Protein AF-A0A7W0Z9E4-F1 (afdb_monomer)

Solvent-accessible surface area (backbone atoms only — not comparable to full-atom values): 7246 Å² total; per-residue (Å²): 106,54,73,67,57,51,52,52,24,56,75,69,76,44,77,80,81,49,61,39,3,49,52,47,40,54,48,38,38,71,73,70,70,42,90,68,54,72,74,50,25,61,67,31,16,47,57,42,39,50,50,54,53,49,54,52,46,52,52,51,50,57,52,49,72,70,44,84,76,64,70,95,70,52,16,60,61,47,9,52,50,57,42,55,46,48,58,48,55,33,37,75,69,69,74,40,78,51,70,93,78,51,56,69,68,58,54,52,54,54,47,48,55,28,37,53,50,20,41,49,48,43,52,55,56,43,73,74,74,110

Nearest PDB structures (foldseek):
  2zlv-assembly1_B  TM=3.343E-01  e=2.378E+00  Equus caballus

Sequence (130 aa):
MTAYQLAAAKAMGSSSSNVPGEVGRRIIEGVFQREVSDDQVEKLTNPVHALYGISWGALYGIVQASLRPRARRHGAAFATLVWGASLVELPAMGLAPPVWQMPPQSVALDFSYHLVYGLAVAAAYSALGD

pLDDT: mean 92.19, std 8.05, range [54.0, 98.19]

Foldseek 3Di:
DDPLQVVVCVVVVHDRDLLLLLLVQLCCCVPVVDHADPVSSVVRSVVSVVVLLVVLLVVVLVVQVVDPPRDLPCLLVSLVVSLVVCLPSCVVSVNDDHPVVDDPVVSVSSSVVSSVSSVVSSVVSVVVPD

Structure (mmCIF, N/CA/C/O backbone):
data_AF-A0A7W0Z9E4-F1
#
_entry.id   AF-A0A7W0Z9E4-F1
#
loop_
_atom_site.group_PDB
_atom_site.id
_atom_site.type_symbol
_atom_site.label_atom_id
_atom_site.label_alt_id
_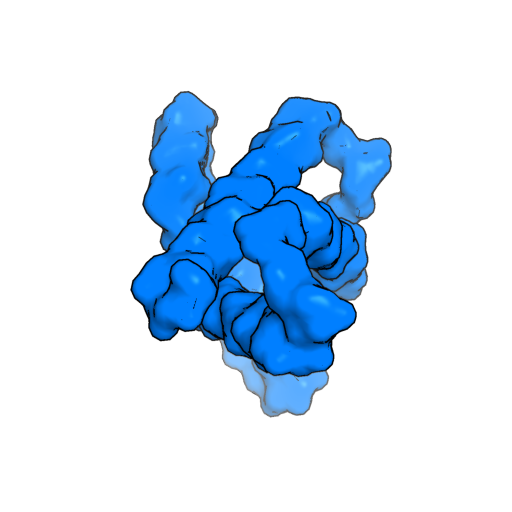atom_site.label_comp_id
_atom_site.label_asym_id
_atom_site.label_entity_id
_atom_site.label_seq_id
_atom_site.pdbx_PDB_ins_code
_atom_site.Cartn_x
_atom_site.Cartn_y
_atom_site.Cartn_z
_atom_site.occupancy
_atom_site.B_iso_or_equiv
_atom_site.auth_seq_id
_atom_site.auth_comp_id
_atom_site.auth_asym_id
_atom_site.auth_atom_id
_atom_site.pdbx_PDB_model_num
ATOM 1 N N . MET A 1 1 ? 3.452 -1.698 8.374 1.00 77.19 1 MET A N 1
ATOM 2 C CA . MET A 1 1 ? 3.809 -0.312 7.995 1.00 77.19 1 MET A CA 1
ATOM 3 C C . MET A 1 1 ? 5.248 -0.262 7.509 1.00 77.19 1 MET A C 1
ATOM 5 O O . MET A 1 1 ? 6.090 -0.946 8.083 1.00 77.19 1 MET A O 1
ATOM 9 N N . THR A 1 2 ? 5.543 0.533 6.478 1.00 86.62 2 THR A N 1
ATOM 10 C CA . THR A 1 2 ? 6.923 0.745 5.999 1.00 86.62 2 THR A CA 1
ATOM 11 C C . THR A 1 2 ? 7.686 1.753 6.867 1.00 86.62 2 THR A C 1
ATOM 13 O O . THR A 1 2 ? 7.085 2.561 7.577 1.00 86.62 2 THR A O 1
ATOM 16 N N . ALA A 1 3 ? 9.021 1.764 6.767 1.00 87.25 3 ALA A N 1
ATOM 17 C CA . ALA A 1 3 ? 9.858 2.772 7.425 1.00 87.25 3 ALA A CA 1
ATOM 18 C C . ALA A 1 3 ? 9.504 4.209 6.990 1.00 87.25 3 ALA A C 1
ATOM 20 O O . ALA A 1 3 ? 9.487 5.112 7.824 1.00 87.25 3 ALA A O 1
ATOM 21 N N . TYR A 1 4 ? 9.159 4.416 5.711 1.00 90.50 4 TYR A N 1
ATOM 22 C CA . TYR A 1 4 ? 8.748 5.728 5.205 1.00 90.50 4 TYR A CA 1
ATOM 23 C C . TYR A 1 4 ? 7.420 6.187 5.825 1.00 90.50 4 TYR A C 1
ATOM 25 O O . TYR A 1 4 ? 7.327 7.313 6.313 1.00 90.50 4 TYR A O 1
ATOM 33 N N . GLN A 1 5 ? 6.421 5.304 5.896 1.00 87.12 5 GLN A N 1
ATOM 34 C CA . GLN A 1 5 ? 5.146 5.613 6.552 1.00 87.12 5 GLN A CA 1
ATOM 35 C C . GLN A 1 5 ? 5.326 5.920 8.045 1.00 87.12 5 GLN A C 1
ATOM 37 O O . GLN A 1 5 ? 4.729 6.868 8.545 1.00 87.12 5 GLN A O 1
ATOM 42 N N . LEU A 1 6 ? 6.182 5.170 8.749 1.00 87.56 6 LEU A N 1
ATOM 43 C CA . LEU A 1 6 ? 6.496 5.429 10.159 1.00 87.56 6 LEU A CA 1
ATOM 44 C C . LEU A 1 6 ? 7.184 6.787 10.358 1.00 87.56 6 LEU A C 1
ATOM 46 O O . LEU A 1 6 ? 6.814 7.540 11.258 1.00 87.56 6 LEU A O 1
ATOM 50 N N . ALA A 1 7 ? 8.159 7.120 9.509 1.00 88.75 7 ALA A N 1
ATOM 51 C CA . ALA A 1 7 ? 8.858 8.400 9.569 1.00 88.75 7 ALA A CA 1
ATOM 52 C C . ALA A 1 7 ? 7.909 9.578 9.305 1.00 88.75 7 ALA A C 1
ATOM 54 O O . ALA A 1 7 ? 7.936 10.564 10.041 1.00 88.75 7 ALA A O 1
ATOM 55 N N . ALA A 1 8 ? 7.037 9.456 8.302 1.00 88.31 8 ALA A N 1
ATOM 56 C CA . ALA A 1 8 ? 6.033 10.465 7.995 1.00 88.31 8 ALA A CA 1
ATOM 57 C C . ALA A 1 8 ? 5.019 10.627 9.138 1.00 88.31 8 ALA A C 1
ATOM 59 O O . ALA A 1 8 ? 4.766 11.751 9.564 1.00 88.31 8 ALA A O 1
ATOM 60 N N . ALA A 1 9 ? 4.501 9.524 9.694 1.00 87.31 9 ALA A N 1
ATOM 61 C CA . ALA A 1 9 ? 3.573 9.562 10.825 1.00 87.31 9 ALA A CA 1
ATOM 62 C C . ALA A 1 9 ? 4.182 10.292 12.031 1.00 87.31 9 ALA A C 1
ATOM 64 O O . ALA A 1 9 ? 3.554 11.195 12.588 1.00 87.31 9 ALA A O 1
ATOM 65 N N . LYS A 1 10 ? 5.442 9.970 12.360 1.00 88.00 10 LYS A N 1
ATOM 66 C CA . LYS A 1 10 ? 6.210 10.634 13.420 1.00 88.00 10 LYS A CA 1
ATOM 67 C C . LYS A 1 10 ? 6.409 12.126 13.144 1.00 88.00 10 LYS A C 1
ATOM 69 O O . LYS A 1 10 ? 6.238 12.929 14.054 1.00 88.00 10 LYS A O 1
ATOM 74 N N . ALA A 1 11 ? 6.751 12.502 11.910 1.00 88.69 11 ALA A N 1
ATOM 75 C CA . ALA A 1 11 ? 6.937 13.901 11.523 1.00 88.69 11 ALA A CA 1
ATOM 76 C C . ALA A 1 11 ? 5.638 14.722 11.618 1.00 88.69 11 ALA A C 1
ATOM 78 O O . ALA A 1 11 ? 5.688 15.906 11.934 1.00 88.69 11 ALA A O 1
ATOM 79 N N . MET A 1 12 ? 4.483 14.092 11.388 1.00 86.88 12 MET A N 1
ATOM 80 C CA . MET A 1 12 ? 3.162 14.724 11.493 1.00 86.88 12 MET A CA 1
ATOM 81 C C . MET A 1 12 ? 2.562 14.670 12.908 1.00 86.88 12 MET A C 1
ATOM 83 O O . MET A 1 12 ? 1.446 15.140 13.105 1.00 86.88 12 MET A O 1
ATOM 87 N N . GLY A 1 13 ? 3.257 14.083 13.892 1.00 84.19 13 GLY A N 1
ATOM 88 C CA . GLY A 1 13 ? 2.723 13.913 15.249 1.00 84.19 13 GLY A CA 1
ATOM 89 C C . GLY A 1 13 ? 1.506 12.978 15.327 1.00 84.19 13 GLY A C 1
ATOM 90 O O . GLY A 1 13 ? 0.705 13.089 16.249 1.00 84.19 13 GLY A O 1
ATOM 91 N N . SER A 1 14 ? 1.357 12.074 14.355 1.00 81.44 14 SER A N 1
ATOM 92 C CA . SER A 1 14 ? 0.236 11.129 14.237 1.00 81.44 14 SER A CA 1
ATOM 93 C C . SER A 1 14 ? 0.655 9.700 14.600 1.00 81.44 14 SER A C 1
ATOM 95 O O . SER A 1 14 ? 1.833 9.345 14.501 1.00 81.44 14 SER A O 1
ATOM 97 N N . SER A 1 15 ? -0.300 8.860 15.008 1.00 76.06 15 SER A N 1
ATOM 98 C CA . SER A 1 15 ? -0.067 7.426 15.211 1.00 76.06 15 SER A CA 1
ATOM 99 C C . SER A 1 15 ? 0.023 6.679 13.875 1.00 76.06 15 SER A C 1
ATOM 101 O O . SER A 1 15 ? -0.494 7.114 12.846 1.00 76.06 15 SER A O 1
ATOM 103 N N . SER A 1 16 ? 0.702 5.530 13.875 1.00 77.62 16 SER A N 1
ATOM 104 C CA . SER A 1 16 ? 0.713 4.636 12.716 1.00 77.62 16 SER A CA 1
ATOM 105 C C . SER A 1 16 ? -0.683 4.072 12.447 1.00 77.62 16 SER A C 1
ATOM 107 O O . SER A 1 16 ? -1.366 3.648 13.375 1.00 77.62 16 SER A O 1
ATOM 109 N N . SER A 1 17 ? -1.072 4.007 11.177 1.00 84.88 17 SER A N 1
ATOM 110 C CA . SER A 1 17 ? -2.362 3.457 10.756 1.00 84.88 17 SER A CA 1
ATOM 111 C C . SER A 1 17 ? -2.481 1.948 11.019 1.00 84.88 17 SER A C 1
ATOM 113 O O . SER A 1 17 ? -1.561 1.186 10.713 1.00 84.88 17 SER A O 1
ATOM 115 N N . ASN A 1 18 ? -3.646 1.523 11.516 1.00 91.88 18 ASN A N 1
ATOM 116 C CA . ASN A 1 18 ? -4.065 0.124 11.649 1.00 91.88 18 ASN A CA 1
ATOM 117 C C . ASN A 1 18 ? -4.920 -0.361 10.458 1.00 91.88 18 ASN A C 1
ATOM 119 O O . ASN A 1 18 ? -5.411 -1.487 10.480 1.00 91.88 18 ASN A O 1
ATOM 123 N N . VAL A 1 19 ? -5.076 0.452 9.401 1.00 94.94 19 VAL A N 1
ATOM 124 C CA . VAL A 1 19 ? -5.898 0.125 8.219 1.00 94.94 19 VAL A CA 1
ATOM 125 C C . VAL A 1 19 ? -5.563 -1.249 7.617 1.00 94.94 19 VAL A C 1
ATOM 127 O O . VAL A 1 19 ? -6.489 -1.979 7.282 1.00 94.94 19 VAL A O 1
ATOM 130 N N . PRO A 1 20 ? -4.294 -1.693 7.515 1.00 95.56 20 PRO A N 1
ATOM 131 C CA . PRO A 1 20 ? -4.020 -3.056 7.061 1.00 95.56 20 PRO A CA 1
ATOM 132 C C . PRO A 1 20 ? -4.614 -4.143 7.974 1.00 95.56 20 PRO A C 1
ATOM 134 O O . PRO A 1 20 ? -5.092 -5.163 7.488 1.00 95.56 20 PRO A O 1
ATOM 137 N N . GLY A 1 21 ? -4.615 -3.936 9.293 1.00 97.06 21 GLY A N 1
ATOM 138 C CA . GLY A 1 21 ? -5.242 -4.861 10.237 1.00 97.06 21 GLY A CA 1
ATOM 139 C C . GLY A 1 21 ? -6.759 -4.888 10.071 1.00 97.06 21 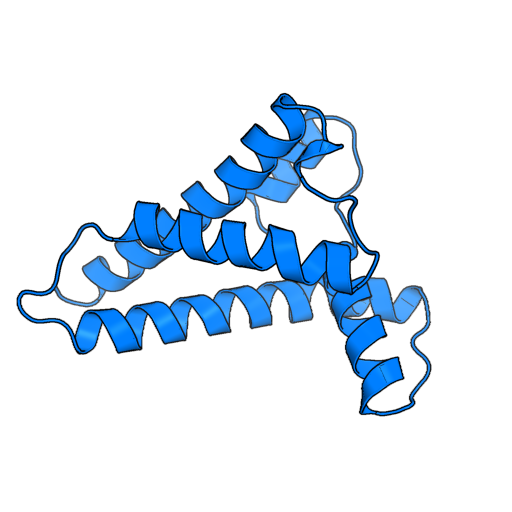GLY A C 1
ATOM 140 O O . GLY A 1 21 ? -7.362 -5.957 10.090 1.00 97.06 21 GLY A O 1
ATOM 141 N N . GLU A 1 22 ? -7.351 -3.723 9.814 1.00 97.94 22 GLU A N 1
ATOM 142 C CA . GLU A 1 22 ? -8.771 -3.558 9.498 1.00 97.94 22 GLU A CA 1
ATOM 143 C C . GLU A 1 22 ? -9.186 -4.276 8.212 1.00 97.94 22 GLU A C 1
ATOM 145 O O . GLU A 1 22 ? -10.216 -4.947 8.182 1.00 97.94 22 GLU A O 1
ATOM 150 N N . VAL A 1 23 ? -8.361 -4.213 7.162 1.00 97.62 23 VAL A N 1
ATOM 151 C CA . VAL A 1 23 ? -8.551 -5.030 5.951 1.00 97.62 23 VAL A CA 1
ATOM 152 C C . VAL A 1 23 ? -8.561 -6.516 6.317 1.00 97.62 23 VAL A C 1
ATOM 154 O O . VAL A 1 23 ? -9.455 -7.252 5.900 1.00 97.62 23 VAL A O 1
ATOM 157 N N . GLY A 1 24 ? -7.607 -6.949 7.148 1.00 97.50 24 GLY A N 1
ATOM 158 C CA . GLY A 1 24 ? -7.563 -8.312 7.679 1.00 97.50 24 GLY A CA 1
ATOM 159 C C . GLY A 1 24 ? -8.855 -8.702 8.399 1.00 97.50 24 GLY A C 1
ATOM 160 O O . GLY A 1 24 ? -9.421 -9.752 8.099 1.00 97.50 24 GLY A O 1
ATOM 161 N N . ARG A 1 25 ? -9.361 -7.837 9.284 1.00 98.19 25 ARG A N 1
ATOM 162 C CA . ARG A 1 25 ? -10.639 -8.034 9.979 1.00 98.19 25 ARG A CA 1
ATOM 163 C C . ARG A 1 25 ? -11.802 -8.195 9.005 1.00 98.19 25 ARG A C 1
ATOM 165 O O . ARG A 1 25 ? -12.503 -9.199 9.080 1.00 98.19 25 ARG A O 1
ATOM 172 N N . ARG A 1 26 ? -11.966 -7.275 8.047 1.00 97.69 26 ARG A N 1
ATOM 173 C CA . ARG A 1 26 ? -13.058 -7.318 7.054 1.00 97.69 26 ARG A CA 1
ATOM 174 C C . ARG A 1 26 ? -13.067 -8.621 6.259 1.00 97.69 26 ARG A C 1
ATOM 176 O O . ARG A 1 26 ? -14.132 -9.189 6.028 1.00 97.69 26 ARG A O 1
ATOM 183 N N . ILE A 1 27 ? -11.893 -9.110 5.864 1.00 97.06 27 ILE A N 1
ATOM 184 C CA . ILE A 1 27 ? -11.762 -10.386 5.154 1.00 97.06 27 ILE A CA 1
ATOM 185 C C . ILE A 1 27 ? -12.102 -11.556 6.081 1.00 97.06 27 ILE A C 1
ATOM 187 O O . ILE A 1 27 ? -12.842 -12.451 5.681 1.00 97.06 27 ILE A O 1
ATOM 191 N N . ILE A 1 28 ? -11.583 -11.567 7.312 1.00 98.00 28 ILE A N 1
ATOM 192 C CA . ILE A 1 28 ? -11.794 -12.681 8.243 1.00 98.00 28 ILE A CA 1
ATOM 193 C C . ILE A 1 28 ? -13.260 -12.810 8.653 1.00 98.00 28 ILE A C 1
ATOM 195 O O . ILE A 1 28 ? -13.819 -13.907 8.602 1.00 98.00 28 ILE A O 1
ATOM 199 N N . GLU A 1 29 ? -13.899 -11.695 8.973 1.00 97.75 29 GLU A N 1
ATOM 200 C CA . GLU A 1 29 ? -15.314 -11.658 9.327 1.00 97.75 29 GLU A CA 1
ATOM 201 C C . GLU A 1 29 ? -16.196 -11.946 8.109 1.00 97.75 29 GLU A C 1
ATOM 203 O O . GLU A 1 29 ? -17.110 -12.761 8.194 1.00 97.75 29 GLU A O 1
ATOM 208 N N . GLY A 1 30 ? -15.895 -11.354 6.949 1.00 96.38 30 GLY A N 1
ATOM 209 C CA . GLY A 1 30 ? -16.709 -11.511 5.742 1.00 96.38 30 GLY A CA 1
ATOM 210 C C . GLY A 1 30 ? -16.609 -12.892 5.086 1.00 96.38 30 GLY A C 1
ATOM 211 O O . GLY A 1 30 ? -17.612 -13.421 4.612 1.00 96.38 30 GLY A O 1
ATOM 212 N N . VAL A 1 31 ? -15.419 -13.498 5.064 1.00 97.12 31 VAL A N 1
ATOM 213 C CA . VAL A 1 31 ? -15.165 -14.764 4.352 1.00 97.12 31 VAL A CA 1
ATOM 214 C C . VAL A 1 31 ? -15.189 -15.958 5.296 1.00 97.12 31 VAL A C 1
ATOM 216 O O . VAL A 1 31 ? -15.819 -16.970 4.996 1.00 97.12 31 VAL A O 1
ATOM 219 N N . PHE A 1 32 ? -14.503 -15.856 6.435 1.00 97.06 32 PHE A N 1
ATOM 220 C CA . PHE A 1 32 ? -14.344 -16.973 7.369 1.00 97.06 32 PHE A CA 1
ATOM 221 C C . PHE A 1 32 ? -15.354 -16.947 8.518 1.00 97.06 32 PHE A C 1
ATOM 223 O O . PHE A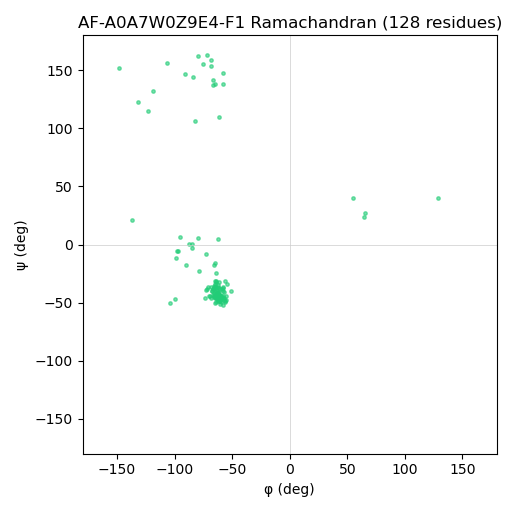 1 32 ? -15.390 -17.908 9.286 1.00 97.06 32 PHE A O 1
ATOM 230 N N . GLN A 1 33 ? -16.173 -15.890 8.620 1.00 96.94 33 GLN A N 1
ATOM 231 C CA . GLN A 1 33 ? -17.227 -15.745 9.630 1.00 96.94 33 GLN A CA 1
ATOM 232 C C . GLN A 1 33 ? -16.678 -15.900 11.059 1.00 96.94 33 GLN A C 1
ATOM 234 O O . GLN A 1 33 ? -17.275 -16.559 11.910 1.00 96.94 33 GLN A O 1
ATOM 239 N N . ARG A 1 34 ? -15.491 -15.330 11.310 1.00 97.50 34 ARG A N 1
ATOM 240 C CA . ARG A 1 34 ? -14.845 -15.296 12.629 1.00 97.50 34 ARG A CA 1
ATOM 241 C C . ARG A 1 34 ? -14.665 -13.860 13.080 1.00 97.50 34 ARG A C 1
ATOM 243 O O . ARG A 1 34 ? -14.138 -13.057 12.321 1.00 97.50 34 ARG A O 1
ATOM 250 N N . GLU A 1 35 ? -15.052 -13.579 14.315 1.00 96.88 35 GLU A N 1
ATOM 251 C CA . GLU A 1 35 ? -14.858 -12.265 14.927 1.00 96.88 35 GLU A CA 1
ATOM 252 C C . GLU A 1 35 ? -13.369 -11.969 15.134 1.00 96.88 35 GLU A C 1
ATOM 254 O O . GLU A 1 35 ? -12.587 -12.862 15.489 1.00 96.88 35 GLU A O 1
ATOM 259 N N . VAL A 1 36 ? -12.985 -10.710 14.915 1.00 97.12 36 VAL A N 1
ATOM 260 C CA . VAL A 1 36 ? -11.618 -10.229 15.128 1.00 97.12 36 VAL A CA 1
ATOM 261 C C . VAL A 1 36 ? -11.638 -9.064 16.113 1.00 97.12 36 VAL A C 1
ATOM 263 O O . VAL A 1 36 ? -12.169 -7.994 15.823 1.00 97.12 36 VAL A O 1
ATOM 266 N N . SER A 1 37 ? -11.025 -9.260 17.278 1.00 97.19 37 SER A N 1
ATOM 267 C CA . SER A 1 37 ? -10.908 -8.226 18.308 1.00 97.19 37 SER A CA 1
ATOM 268 C C . SER A 1 37 ? -9.922 -7.119 17.915 1.00 97.19 37 SER A C 1
ATOM 270 O O . SER A 1 37 ? -9.065 -7.296 17.047 1.00 97.19 37 SER A O 1
ATOM 272 N N . ASP A 1 38 ? -9.985 -5.976 18.599 1.00 95.44 38 ASP A N 1
ATOM 273 C CA . ASP A 1 38 ? -9.086 -4.845 18.329 1.00 95.44 38 ASP A CA 1
ATOM 274 C C . ASP A 1 38 ? -7.602 -5.186 18.583 1.00 95.44 38 ASP A C 1
ATOM 276 O O . ASP A 1 38 ? -6.731 -4.813 17.799 1.00 95.44 38 ASP A O 1
ATOM 280 N N . ASP A 1 39 ? -7.302 -5.993 19.607 1.00 95.81 39 ASP A N 1
ATOM 281 C CA . ASP A 1 39 ? -5.946 -6.519 19.850 1.00 95.81 39 ASP A CA 1
ATOM 282 C C . ASP A 1 39 ? -5.456 -7.404 18.686 1.00 95.81 39 ASP A C 1
ATOM 284 O O . ASP A 1 39 ? -4.277 -7.389 18.316 1.00 95.81 39 ASP A O 1
ATOM 288 N N . GLN A 1 40 ? -6.362 -8.151 18.046 1.00 97.00 40 GLN A N 1
ATOM 289 C CA . GLN A 1 40 ? -6.022 -8.915 16.849 1.00 97.00 40 GLN A CA 1
ATOM 290 C C . GLN A 1 40 ? -5.789 -8.002 15.639 1.00 97.00 40 GLN A C 1
ATOM 292 O O . GLN A 1 40 ? -4.877 -8.279 14.863 1.00 97.00 40 GLN A O 1
ATOM 297 N N . VAL A 1 41 ? -6.531 -6.900 15.485 1.00 96.88 41 VAL A N 1
ATOM 298 C CA . VAL A 1 41 ? -6.301 -5.906 14.417 1.00 96.88 41 VAL A CA 1
ATOM 299 C C . VAL A 1 41 ? -4.884 -5.331 14.487 1.00 96.88 41 VAL A C 1
ATOM 301 O O . VAL A 1 41 ? -4.186 -5.257 13.467 1.00 96.88 41 VAL A O 1
ATOM 304 N N . GLU A 1 42 ? -4.404 -4.984 15.681 1.00 94.00 42 GLU A N 1
ATOM 305 C CA . GLU A 1 42 ? -3.026 -4.510 15.861 1.00 94.00 42 GLU A CA 1
ATOM 306 C C . GLU A 1 42 ? -2.006 -5.574 15.431 1.00 94.00 42 GLU A C 1
ATOM 308 O O . GLU A 1 42 ? -1.087 -5.292 14.652 1.00 94.00 42 GLU A O 1
ATOM 313 N N . LYS A 1 43 ? -2.218 -6.829 15.846 1.00 95.81 43 LYS A N 1
ATOM 314 C CA . LYS A 1 43 ? -1.360 -7.969 15.478 1.00 95.81 43 LYS A CA 1
ATOM 315 C C . LYS A 1 43 ? -1.397 -8.284 13.983 1.00 95.81 43 LYS A C 1
ATOM 317 O O . LYS A 1 43 ? -0.386 -8.718 13.432 1.00 95.81 43 LYS A O 1
ATOM 322 N N . LEU A 1 44 ? -2.525 -8.044 13.315 1.00 96.38 44 LEU A N 1
ATOM 323 C CA . LEU A 1 44 ? -2.710 -8.257 11.877 1.00 96.38 44 LEU A CA 1
ATOM 324 C C . LEU A 1 44 ? -2.108 -7.139 11.021 1.00 96.38 44 LEU A C 1
ATOM 326 O O . LEU A 1 44 ? -1.767 -7.381 9.863 1.00 96.38 44 LEU A O 1
ATOM 330 N N . THR A 1 45 ? -1.921 -5.939 11.574 1.00 94.56 45 THR A N 1
ATOM 331 C CA . THR A 1 45 ? -1.516 -4.754 10.803 1.00 94.56 45 THR A CA 1
ATOM 332 C C . THR A 1 45 ? -0.218 -4.963 10.020 1.00 94.56 45 THR A C 1
ATOM 334 O O . THR A 1 45 ? -0.156 -4.691 8.820 1.00 94.56 45 THR A O 1
ATOM 337 N N . ASN A 1 46 ? 0.839 -5.469 10.656 1.00 94.88 46 ASN A N 1
ATOM 338 C CA . ASN A 1 46 ? 2.106 -5.700 9.957 1.00 94.88 46 ASN A CA 1
ATOM 339 C C . ASN A 1 46 ? 2.069 -6.915 9.013 1.00 94.88 46 ASN A C 1
ATOM 341 O O . ASN A 1 46 ? 2.501 -6.751 7.869 1.00 94.88 46 ASN A O 1
ATOM 345 N N . PRO A 1 47 ? 1.541 -8.089 9.417 1.00 96.94 47 PRO A N 1
ATOM 346 C CA . PRO A 1 47 ? 1.391 -9.236 8.524 1.00 96.94 47 PRO A CA 1
ATOM 347 C C . PRO A 1 47 ? 0.585 -8.937 7.259 1.00 96.94 47 PRO A C 1
ATOM 349 O O . PRO A 1 47 ? 1.062 -9.230 6.166 1.00 96.94 47 PRO A O 1
ATOM 352 N N . VAL A 1 48 ? -0.592 -8.311 7.377 1.00 97.50 48 VAL A N 1
ATOM 353 C CA . VAL A 1 48 ? -1.438 -7.994 6.213 1.00 97.50 48 VAL A CA 1
ATOM 354 C C . VAL A 1 48 ? -0.736 -6.998 5.297 1.00 97.50 48 VAL A C 1
ATOM 356 O O . VAL A 1 48 ? -0.688 -7.200 4.087 1.00 97.50 48 VAL A O 1
ATOM 359 N N . HIS A 1 49 ? -0.116 -5.962 5.867 1.00 95.75 49 HIS A N 1
ATOM 360 C CA . HIS A 1 49 ? 0.647 -4.990 5.089 1.00 95.75 49 HIS A CA 1
ATOM 361 C C . HIS A 1 49 ? 1.805 -5.641 4.315 1.00 95.75 49 HIS A C 1
ATOM 363 O O . HIS A 1 49 ? 2.000 -5.357 3.134 1.00 95.75 49 HIS A O 1
ATOM 369 N N . ALA A 1 50 ? 2.566 -6.523 4.970 1.00 96.19 50 ALA A N 1
ATOM 370 C CA . ALA A 1 50 ? 3.670 -7.236 4.339 1.00 96.19 50 ALA A CA 1
ATOM 371 C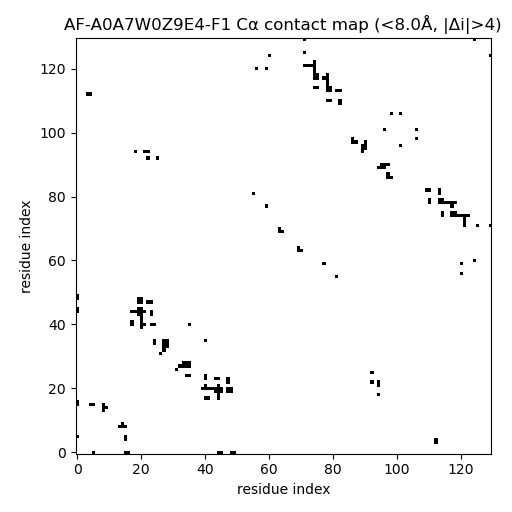 C . ALA A 1 50 ? 3.171 -8.180 3.239 1.00 96.19 50 ALA A C 1
ATOM 373 O O . ALA A 1 50 ? 3.708 -8.162 2.134 1.00 96.19 50 ALA A O 1
ATOM 374 N N . LEU A 1 51 ? 2.122 -8.959 3.513 1.00 97.50 51 LEU A N 1
ATOM 375 C CA . LEU A 1 51 ? 1.542 -9.893 2.552 1.00 97.50 51 LEU A CA 1
ATOM 376 C C . LEU A 1 51 ? 1.023 -9.173 1.303 1.00 97.50 51 LEU A C 1
ATOM 378 O O . LEU A 1 51 ? 1.286 -9.617 0.184 1.00 97.50 51 LEU A O 1
ATOM 382 N N . TYR A 1 52 ? 0.344 -8.040 1.485 1.00 96.56 52 TYR A N 1
ATOM 383 C CA . TYR A 1 52 ? -0.131 -7.204 0.386 1.00 96.56 52 TYR A CA 1
ATOM 384 C C . TYR A 1 52 ? 1.038 -6.715 -0.484 1.00 96.56 52 TYR A C 1
ATOM 386 O O . TYR A 1 52 ? 1.041 -6.913 -1.699 1.00 96.56 52 TYR A O 1
ATOM 394 N N . GLY A 1 53 ? 2.089 -6.171 0.141 1.00 96.50 53 GLY A N 1
ATOM 395 C CA . GLY A 1 53 ? 3.291 -5.722 -0.567 1.00 96.50 53 GLY A CA 1
ATOM 396 C C . GLY A 1 53 ? 4.065 -6.850 -1.265 1.00 96.50 53 GLY A C 1
ATOM 397 O O . GLY A 1 53 ? 4.575 -6.655 -2.366 1.00 96.50 53 GLY A O 1
ATOM 398 N N . ILE A 1 54 ? 4.148 -8.044 -0.675 1.00 97.44 54 ILE A N 1
ATOM 399 C CA . ILE A 1 54 ? 4.799 -9.205 -1.305 1.00 97.44 54 ILE A CA 1
ATOM 400 C C . ILE A 1 54 ? 4.008 -9.661 -2.534 1.00 97.44 54 ILE A C 1
ATOM 402 O O . ILE A 1 54 ? 4.600 -9.917 -3.582 1.00 97.44 54 ILE A O 1
ATOM 406 N N . SER A 1 55 ? 2.678 -9.715 -2.426 1.00 97.75 55 SER A N 1
ATOM 407 C CA . SER A 1 55 ? 1.792 -10.153 -3.511 1.00 97.75 55 SER A CA 1
ATOM 408 C C . SER A 1 55 ? 1.944 -9.266 -4.748 1.00 97.75 55 SER A C 1
ATOM 410 O O . SER A 1 55 ? 2.155 -9.762 -5.854 1.00 97.75 55 SER A O 1
ATOM 412 N N . TRP A 1 56 ? 1.946 -7.947 -4.555 1.00 97.94 56 TRP A N 1
ATOM 413 C CA . TRP A 1 56 ? 2.194 -6.981 -5.625 1.00 97.94 56 TRP A CA 1
ATOM 414 C C . TRP A 1 56 ? 3.597 -7.107 -6.236 1.00 97.94 56 TRP A C 1
ATOM 416 O O . TRP A 1 56 ? 3.738 -7.076 -7.460 1.00 97.94 56 TRP A O 1
ATOM 426 N N . GLY A 1 57 ? 4.634 -7.311 -5.417 1.00 96.00 57 GLY A N 1
ATOM 427 C CA . GLY A 1 57 ? 6.003 -7.516 -5.901 1.00 96.00 57 GLY A CA 1
ATOM 428 C C . GLY A 1 57 ? 6.153 -8.783 -6.751 1.00 96.00 57 GLY A C 1
ATOM 429 O O . GLY A 1 57 ? 6.808 -8.757 -7.794 1.00 96.00 57 GLY A O 1
ATOM 430 N N . ALA A 1 58 ? 5.492 -9.874 -6.354 1.00 96.31 58 ALA A N 1
ATOM 431 C CA . ALA A 1 58 ? 5.453 -11.112 -7.129 1.00 96.31 58 ALA A CA 1
ATOM 432 C C . ALA A 1 58 ? 4.753 -10.913 -8.484 1.00 96.31 58 ALA A C 1
ATOM 434 O O . ALA A 1 58 ? 5.288 -11.324 -9.516 1.00 96.31 58 ALA A O 1
ATOM 435 N N . LEU A 1 59 ? 3.603 -10.226 -8.500 1.00 95.50 59 LEU A N 1
ATOM 436 C CA . LEU A 1 59 ? 2.891 -9.883 -9.737 1.00 95.50 59 LEU A CA 1
ATOM 437 C C . LEU A 1 59 ? 3.757 -9.032 -10.672 1.00 95.50 59 LEU A C 1
ATOM 439 O O . LEU A 1 59 ? 3.841 -9.328 -11.864 1.00 95.50 59 LEU A O 1
ATOM 443 N N . TYR A 1 60 ? 4.449 -8.021 -10.138 1.00 94.00 60 TYR A N 1
ATOM 444 C CA . TYR A 1 60 ? 5.386 -7.210 -10.916 1.00 94.00 60 TYR A CA 1
ATOM 445 C C . TYR A 1 60 ? 6.476 -8.070 -11.566 1.00 94.00 60 TYR A C 1
ATOM 447 O O . TYR A 1 60 ? 6.719 -7.943 -12.767 1.00 94.00 60 TYR A O 1
ATOM 455 N N . GLY A 1 61 ? 7.098 -8.974 -10.800 1.00 92.12 61 GLY A N 1
ATOM 456 C CA . GLY A 1 61 ? 8.137 -9.872 -11.307 1.00 92.12 61 GLY A CA 1
ATOM 457 C C . GLY A 1 61 ? 7.642 -10.790 -12.428 1.00 92.12 61 GLY A C 1
ATOM 458 O O . GLY A 1 61 ? 8.302 -10.900 -13.460 1.00 92.12 61 GLY A O 1
ATOM 459 N N . ILE A 1 62 ? 6.456 -11.391 -12.270 1.00 92.75 62 ILE A N 1
ATOM 460 C CA . ILE A 1 62 ? 5.828 -12.253 -13.289 1.00 92.75 62 ILE A CA 1
ATOM 461 C C . ILE A 1 62 ? 5.575 -11.475 -14.587 1.00 92.75 62 ILE A C 1
ATOM 463 O O . ILE A 1 62 ? 5.928 -11.942 -15.674 1.00 92.75 62 ILE A O 1
ATOM 467 N N . VAL A 1 63 ? 4.986 -10.279 -14.487 1.00 91.44 63 VAL A N 1
ATOM 468 C CA . VAL A 1 63 ? 4.683 -9.442 -15.656 1.00 91.44 63 VAL A CA 1
ATOM 469 C C . VAL A 1 63 ? 5.970 -9.015 -16.355 1.00 91.44 63 VAL A C 1
ATOM 471 O O . VAL A 1 63 ? 6.101 -9.206 -17.562 1.00 91.44 63 VAL A O 1
ATOM 474 N N . GLN A 1 64 ? 6.952 -8.500 -15.615 1.00 89.44 64 GLN A N 1
ATOM 475 C CA . GLN A 1 64 ? 8.206 -8.021 -16.199 1.00 89.44 64 GLN A CA 1
ATOM 476 C C . GLN A 1 64 ? 9.030 -9.137 -16.841 1.00 89.44 64 GLN A C 1
ATOM 478 O O . GLN A 1 64 ? 9.609 -8.928 -17.909 1.00 89.44 64 GLN A O 1
ATOM 483 N N . ALA A 1 65 ? 9.029 -10.338 -16.260 1.00 88.31 65 ALA A N 1
ATOM 484 C CA . ALA A 1 65 ? 9.668 -11.507 -16.859 1.00 88.31 65 ALA A CA 1
ATOM 485 C C . ALA A 1 65 ? 9.008 -11.933 -18.186 1.00 88.31 65 ALA A C 1
ATOM 487 O O . ALA A 1 65 ? 9.673 -12.542 -19.029 1.00 88.31 65 ALA A O 1
ATOM 488 N N . SER A 1 66 ? 7.731 -11.587 -18.382 1.00 88.06 66 SER A N 1
ATOM 489 C CA . SER A 1 66 ? 6.926 -11.958 -19.552 1.00 88.06 66 SER A CA 1
ATOM 490 C C . SER A 1 66 ? 6.991 -10.947 -20.708 1.00 88.06 66 SER A C 1
ATOM 492 O O . SER A 1 66 ? 6.659 -11.296 -21.841 1.00 88.06 66 SER A O 1
ATOM 494 N N . LEU A 1 67 ? 7.426 -9.703 -20.469 1.00 84.06 67 LEU A N 1
ATOM 495 C CA . LEU A 1 67 ? 7.498 -8.653 -21.495 1.00 84.06 67 LEU A CA 1
ATOM 496 C C . LEU A 1 67 ? 8.789 -8.727 -22.331 1.00 84.06 67 LEU A C 1
ATOM 498 O O . LEU A 1 67 ? 9.875 -9.020 -21.826 1.00 84.06 67 LEU A O 1
ATOM 502 N N . ARG A 1 68 ? 8.687 -8.410 -23.632 1.00 80.00 68 ARG A N 1
ATOM 503 C CA . ARG A 1 68 ? 9.828 -8.296 -24.560 1.00 80.00 68 ARG A CA 1
ATOM 504 C C . ARG A 1 68 ? 9.754 -6.987 -25.369 1.00 80.00 68 ARG A C 1
ATOM 506 O O . ARG A 1 68 ? 8.776 -6.816 -26.092 1.00 80.00 68 ARG A O 1
ATOM 513 N N . PRO A 1 69 ? 10.776 -6.104 -25.317 1.00 70.25 69 PRO A N 1
ATOM 514 C CA . PRO A 1 69 ? 11.936 -6.146 -24.420 1.00 70.25 69 PRO A CA 1
ATOM 515 C C . PRO A 1 69 ? 11.531 -5.880 -22.962 1.00 70.25 69 PRO A C 1
ATOM 517 O O . PRO A 1 69 ? 10.545 -5.191 -22.703 1.00 70.25 69 PRO A O 1
ATOM 520 N N . ARG A 1 70 ? 12.310 -6.401 -22.005 1.00 68.44 70 ARG A N 1
ATOM 521 C CA . ARG A 1 70 ? 12.108 -6.122 -20.576 1.00 68.44 70 ARG A CA 1
ATOM 522 C C . ARG A 1 70 ? 12.276 -4.628 -20.345 1.00 68.44 70 ARG A C 1
ATOM 524 O O . ARG A 1 70 ? 13.372 -4.083 -20.498 1.00 68.44 70 ARG A O 1
ATOM 531 N N . ALA A 1 71 ? 11.187 -3.931 -20.043 1.00 64.94 71 ALA A N 1
ATOM 532 C CA . ALA A 1 71 ? 11.278 -2.500 -19.828 1.00 64.94 71 ALA A CA 1
ATOM 533 C C . ALA A 1 71 ? 11.732 -2.230 -18.391 1.00 64.94 71 ALA A C 1
ATOM 535 O O . ALA A 1 71 ? 10.981 -2.349 -17.423 1.00 64.94 71 ALA A O 1
ATOM 536 N N . ARG A 1 72 ? 12.992 -1.808 -18.286 1.00 63.03 72 ARG A N 1
ATOM 537 C CA . ARG A 1 72 ? 13.734 -1.524 -17.046 1.00 63.03 72 ARG A CA 1
ATOM 538 C C . ARG A 1 72 ? 13.157 -0.384 -16.182 1.00 63.03 72 ARG A C 1
ATOM 540 O O . ARG A 1 72 ? 13.801 0.044 -15.233 1.00 63.03 72 ARG A O 1
ATOM 547 N N . ARG A 1 73 ? 12.000 0.200 -16.536 1.00 67.56 73 ARG A N 1
ATOM 548 C CA . ARG A 1 73 ? 11.523 1.490 -15.986 1.00 67.56 73 ARG A CA 1
ATOM 549 C C . ARG A 1 73 ? 10.032 1.547 -15.628 1.00 67.56 73 ARG A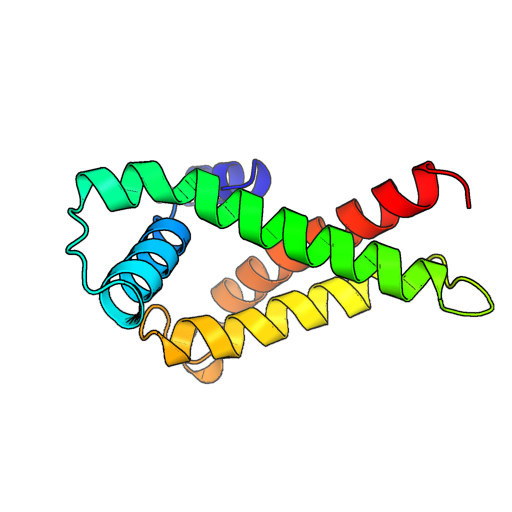 C 1
ATOM 551 O O . ARG A 1 73 ? 9.483 2.637 -15.509 1.00 67.56 73 ARG A O 1
ATOM 558 N N . HIS A 1 74 ? 9.362 0.417 -15.414 1.00 83.06 74 HIS A N 1
ATOM 559 C CA . HIS A 1 74 ? 7.923 0.418 -15.102 1.00 83.06 74 HIS A CA 1
ATOM 560 C C . HIS A 1 74 ? 7.563 0.739 -13.639 1.00 83.06 74 HIS A C 1
ATOM 562 O O . HIS A 1 74 ? 6.387 0.693 -13.294 1.00 83.06 74 HIS A O 1
ATOM 568 N N . GLY A 1 75 ? 8.520 1.107 -12.778 1.00 87.88 75 GLY A N 1
ATOM 569 C CA . GLY A 1 75 ? 8.264 1.348 -11.350 1.00 87.88 75 GLY A CA 1
ATOM 570 C C . GLY A 1 75 ? 7.210 2.424 -11.058 1.00 87.88 75 GLY A C 1
ATOM 571 O O . GLY A 1 75 ? 6.363 2.223 -10.196 1.00 87.88 75 GLY A O 1
ATOM 572 N N . ALA A 1 76 ? 7.197 3.534 -11.807 1.00 91.38 76 ALA A N 1
ATOM 573 C CA . ALA A 1 76 ? 6.203 4.601 -11.621 1.00 91.38 76 ALA A CA 1
ATOM 574 C C . ALA A 1 76 ? 4.800 4.210 -12.126 1.00 91.38 76 ALA A C 1
ATOM 576 O O . ALA A 1 76 ? 3.793 4.515 -11.485 1.00 91.38 76 ALA A O 1
ATOM 577 N N . ALA A 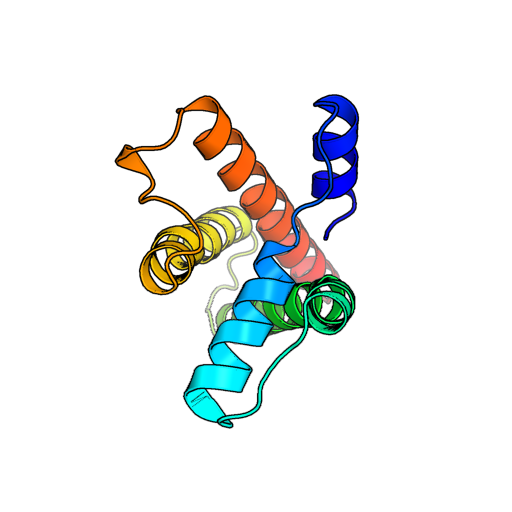1 77 ? 4.729 3.498 -13.256 1.00 92.88 77 ALA A N 1
ATOM 578 C CA . ALA A 1 77 ? 3.470 2.958 -13.765 1.00 92.88 77 ALA A CA 1
ATOM 579 C C . ALA A 1 77 ? 2.893 1.924 -12.786 1.00 92.88 77 ALA A C 1
ATOM 581 O O . ALA A 1 77 ? 1.715 1.974 -12.446 1.00 92.88 77 ALA A O 1
ATOM 582 N N . PHE A 1 78 ? 3.749 1.045 -12.265 1.00 95.38 78 PHE A N 1
ATOM 583 C CA . PHE A 1 78 ? 3.387 0.073 -11.244 1.00 95.38 78 PHE A CA 1
ATOM 584 C C . PHE A 1 78 ? 2.933 0.742 -9.940 1.00 95.38 78 PHE A C 1
ATOM 586 O O . PHE A 1 78 ? 1.886 0.386 -9.416 1.00 95.38 78 PHE A O 1
ATOM 593 N N . ALA A 1 79 ? 3.641 1.768 -9.461 1.00 95.88 79 ALA A N 1
ATOM 594 C CA . ALA A 1 79 ? 3.205 2.556 -8.309 1.00 95.88 79 ALA A CA 1
ATOM 595 C C . ALA A 1 79 ? 1.800 3.143 -8.497 1.00 95.88 79 ALA A C 1
ATOM 597 O O . ALA A 1 79 ? 0.974 3.065 -7.592 1.00 95.88 79 ALA A O 1
ATOM 598 N N . THR A 1 80 ? 1.519 3.689 -9.683 1.00 96.56 80 THR A N 1
ATOM 599 C CA . THR A 1 80 ? 0.202 4.253 -10.020 1.00 96.56 80 THR A CA 1
ATOM 600 C C . THR A 1 80 ? -0.879 3.176 -10.044 1.00 96.56 80 THR A C 1
ATOM 602 O O . THR A 1 80 ? -1.996 3.434 -9.612 1.00 96.56 80 THR A O 1
ATOM 605 N N . LEU A 1 81 ? -0.552 1.962 -10.498 1.00 97.06 81 LEU A N 1
ATOM 606 C CA . LEU A 1 81 ? -1.469 0.824 -10.472 1.00 97.06 81 LEU A CA 1
ATOM 607 C C . LEU A 1 81 ? -1.816 0.405 -9.038 1.00 97.06 81 LEU A C 1
ATOM 609 O O . LEU A 1 81 ? -2.993 0.278 -8.718 1.00 97.06 81 LEU A O 1
ATOM 613 N N . VAL A 1 82 ? -0.810 0.215 -8.177 1.00 97.75 82 VAL A N 1
ATOM 614 C CA . VAL A 1 82 ? -1.033 -0.189 -6.776 1.00 97.75 82 VAL A CA 1
ATOM 615 C C . VAL A 1 82 ? -1.789 0.899 -6.014 1.00 97.75 82 VAL A C 1
ATOM 617 O O . VAL A 1 82 ? -2.713 0.599 -5.264 1.00 97.75 82 VAL A O 1
ATOM 620 N N . TRP A 1 83 ? -1.451 2.167 -6.254 1.00 98.00 83 TRP A N 1
ATOM 621 C CA . TRP A 1 83 ? -2.206 3.295 -5.719 1.00 98.00 83 TRP A CA 1
ATOM 622 C C . TRP A 1 83 ? -3.655 3.295 -6.217 1.00 98.00 83 TRP A C 1
ATOM 624 O O . TRP A 1 83 ? -4.582 3.359 -5.424 1.00 98.00 83 TRP A O 1
ATOM 634 N N . GLY A 1 84 ? -3.878 3.137 -7.523 1.00 97.81 84 GLY A N 1
ATOM 635 C CA . GLY A 1 84 ? -5.224 3.064 -8.092 1.00 97.81 84 GLY A CA 1
ATOM 636 C C . GLY A 1 84 ? -6.066 1.929 -7.502 1.00 97.81 84 GLY A C 1
ATOM 637 O O . GLY A 1 84 ? -7.259 2.117 -7.277 1.00 97.81 84 GLY A O 1
ATOM 638 N N . ALA A 1 85 ? -5.452 0.782 -7.197 1.00 97.94 85 ALA A N 1
ATOM 639 C CA . ALA A 1 85 ? -6.122 -0.314 -6.503 1.00 97.94 85 ALA A CA 1
ATOM 640 C C . ALA A 1 85 ? -6.567 0.092 -5.087 1.00 97.94 85 ALA A C 1
ATOM 642 O O . ALA A 1 85 ? -7.720 -0.144 -4.722 1.00 97.94 85 ALA A O 1
ATOM 643 N N . SER A 1 86 ? -5.718 0.785 -4.318 1.00 96.25 86 SER A N 1
ATOM 644 C CA . SER A 1 86 ? -6.070 1.235 -2.962 1.00 96.25 86 SER A CA 1
ATOM 645 C C . SER A 1 86 ? -7.219 2.253 -2.951 1.00 96.25 86 SER A C 1
ATOM 647 O O . SER A 1 86 ? -8.061 2.213 -2.049 1.00 96.25 86 SER A O 1
ATOM 649 N N . LEU A 1 87 ? -7.328 3.092 -3.992 1.00 97.06 87 LEU A N 1
ATOM 650 C CA . LEU A 1 87 ? -8.444 4.031 -4.179 1.00 97.06 87 LEU A CA 1
ATOM 651 C C . LEU A 1 87 ? -9.798 3.343 -4.410 1.00 97.06 87 LEU A C 1
ATOM 653 O O . LEU A 1 87 ? -10.835 3.996 -4.300 1.00 97.06 87 LEU A O 1
ATOM 657 N N . VAL A 1 88 ? -9.803 2.053 -4.748 1.00 97.25 88 VAL A N 1
ATOM 658 C CA . VAL A 1 88 ? -11.018 1.251 -4.943 1.00 97.25 88 VAL A CA 1
ATOM 659 C C . VAL A 1 88 ? -11.253 0.339 -3.744 1.00 97.25 88 VAL A C 1
ATOM 661 O O . VAL A 1 88 ? -12.345 0.332 -3.178 1.00 97.25 88 VAL A O 1
ATOM 664 N N . GLU A 1 89 ? -10.227 -0.402 -3.329 1.00 96.88 89 GLU A N 1
ATOM 665 C CA . GLU A 1 89 ? -10.306 -1.405 -2.266 1.00 96.88 89 GLU A CA 1
ATOM 666 C C . GLU A 1 89 ? -10.689 -0.784 -0.916 1.00 96.88 89 GLU A C 1
ATOM 668 O O . GLU A 1 89 ? -11.599 -1.275 -0.243 1.00 96.88 89 GLU A O 1
ATOM 673 N N . LEU A 1 90 ? -10.033 0.315 -0.519 1.00 96.62 90 LEU A N 1
ATOM 674 C CA . LEU A 1 90 ? -10.261 0.910 0.799 1.00 96.62 90 LEU A CA 1
ATOM 675 C C . LEU A 1 90 ? -11.653 1.551 0.921 1.00 96.62 90 LEU A C 1
ATOM 677 O O . LEU A 1 90 ? -12.320 1.2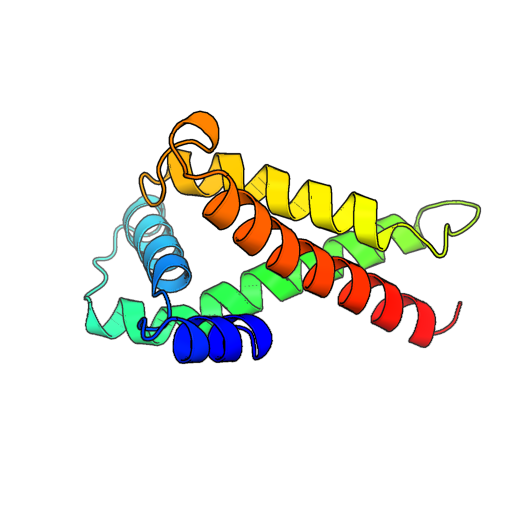83 1.926 1.00 96.62 90 LEU A O 1
ATOM 681 N N . PRO A 1 91 ? -12.159 2.320 -0.068 1.00 96.88 91 PRO A N 1
ATOM 682 C CA . PRO A 1 91 ? -13.537 2.803 -0.024 1.00 96.88 91 PRO A CA 1
ATOM 683 C C . PRO A 1 91 ? -14.578 1.689 -0.117 1.00 96.88 91 PRO A C 1
ATOM 685 O O . PRO A 1 91 ? -15.582 1.753 0.590 1.00 96.88 91 PRO A O 1
ATOM 688 N N . ALA A 1 92 ? -14.340 0.640 -0.913 1.00 96.31 92 ALA A N 1
ATOM 689 C CA . ALA A 1 92 ? -15.256 -0.501 -0.995 1.00 96.31 92 ALA A CA 1
ATOM 690 C C . ALA A 1 92 ? -15.408 -1.228 0.354 1.00 96.31 92 ALA A C 1
ATOM 692 O O . ALA A 1 92 ? -16.490 -1.713 0.679 1.00 96.31 92 ALA A O 1
ATOM 693 N N . MET A 1 93 ? -14.349 -1.257 1.170 1.00 96.38 93 MET A N 1
ATOM 694 C CA . MET A 1 93 ? -14.388 -1.784 2.538 1.00 96.38 93 MET A CA 1
ATOM 695 C C . MET A 1 93 ? -14.854 -0.760 3.588 1.00 96.38 93 MET A C 1
ATOM 697 O O . MET A 1 93 ? -14.967 -1.103 4.764 1.00 96.38 93 MET A O 1
ATOM 701 N N . GLY A 1 94 ? -15.123 0.491 3.201 1.00 96.06 94 GLY A N 1
ATOM 702 C CA . GLY A 1 94 ? -15.473 1.570 4.129 1.00 96.06 94 GLY A CA 1
ATOM 703 C C . GLY A 1 94 ? -14.335 1.957 5.080 1.00 96.06 94 GLY A C 1
ATOM 704 O O . GLY A 1 94 ? -14.600 2.403 6.193 1.00 96.06 94 GLY A O 1
ATOM 705 N N . LEU A 1 95 ? -13.080 1.744 4.671 1.00 96.12 95 LEU A N 1
ATOM 706 C CA . LEU A 1 95 ? -11.875 2.028 5.464 1.00 96.12 95 LEU A CA 1
ATOM 707 C C . LEU A 1 95 ? -11.209 3.360 5.094 1.00 96.12 95 LEU A C 1
ATOM 709 O O . LEU A 1 95 ? -10.330 3.832 5.811 1.00 96.12 95 LEU A O 1
ATOM 713 N N . ALA A 1 96 ? -11.629 3.971 3.989 1.00 95.25 96 ALA A N 1
ATOM 714 C CA . ALA A 1 96 ? -11.232 5.311 3.582 1.00 95.25 96 ALA A CA 1
ATOM 715 C C . ALA A 1 96 ? -12.381 5.985 2.814 1.00 95.25 96 ALA A C 1
ATOM 717 O O . ALA A 1 96 ? -13.174 5.289 2.172 1.00 95.25 96 ALA A O 1
ATOM 718 N N . PRO A 1 97 ? -12.493 7.323 2.839 1.00 95.94 97 PRO A N 1
ATOM 719 C CA . PRO A 1 97 ? -13.378 8.022 1.920 1.00 95.94 97 PRO A CA 1
ATOM 720 C C . PRO A 1 97 ? -12.851 7.912 0.476 1.00 95.94 97 PRO A C 1
ATOM 722 O O . PRO A 1 97 ? -11.654 7.701 0.266 1.00 95.94 97 PRO A O 1
ATOM 725 N N . PRO A 1 98 ? -13.706 8.102 -0.542 1.00 96.19 98 PRO A N 1
ATOM 726 C CA . PRO A 1 98 ? -13.248 8.225 -1.920 1.00 96.19 98 PRO A CA 1
ATOM 727 C C . PRO A 1 98 ? -12.256 9.381 -2.111 1.00 96.19 98 PRO A C 1
ATOM 729 O O . PRO A 1 98 ? -12.387 10.433 -1.481 1.00 96.19 98 PRO A O 1
ATOM 732 N N . VAL A 1 99 ? -11.311 9.224 -3.044 1.00 96.25 99 VAL A N 1
ATOM 733 C CA . VAL A 1 99 ? -10.175 10.152 -3.230 1.00 96.25 99 VAL A CA 1
ATOM 734 C C . VAL A 1 99 ? -10.582 11.614 -3.466 1.00 96.25 99 VAL A C 1
ATOM 736 O O . VAL A 1 99 ? -9.894 12.525 -3.020 1.00 96.25 99 VAL A O 1
ATOM 739 N N . TRP A 1 100 ? -11.729 11.864 -4.106 1.00 95.06 100 TRP A N 1
ATOM 740 C CA . TRP A 1 100 ? -12.239 13.218 -4.374 1.00 95.06 100 TRP A CA 1
ATOM 741 C C . TRP A 1 100 ? -12.784 13.942 -3.134 1.00 95.06 100 TRP A C 1
ATOM 743 O O . TRP A 1 100 ? -13.106 15.124 -3.214 1.00 95.06 100 TRP A O 1
ATOM 753 N N . GLN A 1 101 ? -12.901 13.253 -1.998 1.00 97.19 101 GLN A N 1
ATOM 754 C CA . GLN A 1 101 ? -13.269 13.843 -0.707 1.00 97.19 101 GLN A CA 1
ATOM 755 C C . GLN A 1 101 ? -12.043 14.123 0.174 1.00 97.19 101 GLN A C 1
ATOM 757 O O . GLN A 1 101 ? -12.177 14.694 1.255 1.00 97.19 101 GLN A O 1
ATOM 762 N N . MET A 1 102 ? -10.849 13.708 -0.257 1.00 94.31 102 MET A N 1
ATOM 763 C CA . MET A 1 102 ? -9.623 13.840 0.522 1.00 94.31 102 MET A CA 1
ATOM 764 C C . MET A 1 102 ? -8.902 15.162 0.217 1.00 94.31 102 MET A C 1
ATOM 766 O O . MET A 1 102 ? -8.904 15.617 -0.930 1.00 94.31 102 MET A O 1
ATOM 770 N N . PRO A 1 103 ? -8.218 15.772 1.205 1.00 96.12 103 PRO A N 1
ATOM 771 C CA . PRO A 1 103 ? -7.349 16.916 0.954 1.00 96.12 103 PRO A CA 1
ATOM 772 C C . PRO A 1 103 ? -6.246 16.568 -0.063 1.00 96.12 103 PRO A C 1
ATOM 774 O O . PRO A 1 103 ? -5.627 15.506 0.067 1.00 96.12 103 PRO A O 1
ATOM 777 N N . PRO A 1 104 ? -5.916 17.452 -1.025 1.00 95.56 104 PRO A N 1
ATOM 778 C CA . PRO A 1 104 ? -4.895 17.175 -2.041 1.00 95.56 104 PRO A CA 1
ATOM 779 C C . PRO A 1 104 ? -3.533 16.775 -1.461 1.00 95.56 104 PRO A C 1
ATOM 781 O O . PRO A 1 104 ? -2.838 15.937 -2.027 1.00 95.56 104 PRO A O 1
ATOM 784 N N . GLN A 1 105 ? -3.159 17.335 -0.309 1.00 95.06 105 GLN A N 1
ATOM 785 C CA . GLN A 1 105 ? -1.912 17.016 0.386 1.00 95.06 105 GLN A CA 1
ATOM 786 C C . GLN A 1 105 ? -1.908 15.578 0.917 1.00 95.06 105 GLN A C 1
ATOM 788 O O . GLN A 1 105 ? -0.888 14.899 0.831 1.00 95.06 105 GLN A O 1
ATOM 793 N N . SER A 1 106 ? -3.046 15.094 1.423 1.00 92.75 106 SER A N 1
ATOM 794 C CA . SER A 1 106 ? -3.201 13.707 1.871 1.00 92.75 106 SER A CA 1
ATOM 795 C C . SER A 1 106 ? -3.123 12.739 0.695 1.00 92.75 106 SER A C 1
ATOM 797 O O . SER A 1 106 ? -2.463 11.712 0.801 1.00 92.75 106 SER A O 1
ATOM 799 N N . VAL A 1 107 ? -3.730 13.095 -0.442 1.00 96.12 107 VAL A N 1
ATOM 800 C CA . VAL A 1 107 ? -3.656 12.303 -1.678 1.00 96.12 107 VAL A CA 1
ATOM 801 C C . VAL A 1 107 ? -2.222 12.247 -2.210 1.00 96.12 107 VAL A C 1
ATOM 803 O O . VAL A 1 107 ? -1.737 11.178 -2.570 1.00 96.12 107 VAL A O 1
ATOM 806 N N . ALA A 1 108 ? -1.513 13.379 -2.218 1.00 96.12 108 ALA A N 1
ATOM 807 C CA . ALA A 1 108 ? -0.121 13.444 -2.656 1.00 96.12 108 ALA A CA 1
ATOM 808 C C . ALA A 1 108 ? 0.815 12.622 -1.755 1.00 96.12 108 ALA A C 1
ATOM 810 O O . ALA A 1 108 ? 1.699 11.930 -2.258 1.00 96.12 108 ALA A O 1
ATOM 811 N N . LEU A 1 109 ? 0.609 12.681 -0.436 1.00 94.62 109 LEU A N 1
ATOM 812 C CA . LEU A 1 109 ? 1.365 11.887 0.529 1.00 94.62 109 LEU A CA 1
ATOM 813 C C . LEU A 1 109 ? 1.062 10.387 0.399 1.00 94.62 109 LEU A C 1
ATOM 815 O O . LEU A 1 109 ? 1.969 9.563 0.467 1.00 94.62 109 LEU A O 1
ATOM 819 N N . ASP A 1 110 ? -0.199 10.021 0.178 1.00 94.94 110 ASP A N 1
ATOM 820 C CA . ASP A 1 110 ? -0.562 8.628 -0.064 1.00 94.94 110 ASP A CA 1
ATOM 821 C C . ASP A 1 110 ? 0.085 8.099 -1.353 1.00 94.94 110 ASP A C 1
ATOM 823 O O . ASP A 1 110 ? 0.744 7.055 -1.353 1.00 94.94 110 ASP A O 1
ATOM 827 N N . PHE A 1 111 ? 0.005 8.868 -2.440 1.00 97.25 111 PHE A N 1
ATOM 828 C CA . PHE A 1 111 ? 0.658 8.521 -3.697 1.00 97.25 111 PHE A CA 1
ATOM 829 C C . PHE A 1 111 ? 2.182 8.401 -3.547 1.00 97.25 111 PHE A C 1
ATOM 831 O O . PHE A 1 111 ? 2.786 7.495 -4.123 1.00 97.25 111 PHE A O 1
ATOM 838 N N . SER A 1 112 ? 2.829 9.256 -2.746 1.00 97.19 112 SER A N 1
ATOM 839 C CA . SER A 1 112 ? 4.281 9.181 -2.553 1.00 97.19 112 SER A CA 1
ATOM 840 C C . SER A 1 112 ? 4.715 7.885 -1.862 1.00 97.19 112 SER A C 1
ATOM 842 O O . SER A 1 112 ? 5.768 7.348 -2.215 1.00 97.19 112 SER A O 1
ATOM 844 N N . TYR A 1 113 ? 3.914 7.326 -0.943 1.00 96.19 113 TYR A N 1
ATOM 845 C CA . TYR A 1 113 ? 4.182 5.999 -0.368 1.00 96.19 113 TYR A CA 1
ATOM 846 C C . TYR A 1 113 ? 4.220 4.916 -1.449 1.00 96.19 113 TYR A C 1
ATOM 848 O O . TYR A 1 113 ? 5.151 4.105 -1.489 1.00 96.19 113 TYR A O 1
ATOM 856 N N . HIS A 1 114 ? 3.241 4.936 -2.352 1.00 97.44 114 HIS A N 1
ATOM 857 C CA . HIS A 1 114 ? 3.132 3.980 -3.451 1.00 97.44 114 HIS A CA 1
ATOM 858 C C . HIS A 1 114 ? 4.243 4.170 -4.485 1.00 97.44 114 HIS A C 1
ATOM 860 O O . HIS A 1 114 ? 4.782 3.188 -4.992 1.00 97.44 114 HIS A O 1
ATOM 866 N N . LEU A 1 115 ? 4.643 5.417 -4.752 1.00 97.12 115 LEU A N 1
ATOM 867 C CA . LEU A 1 115 ? 5.762 5.732 -5.635 1.00 97.12 115 LEU A CA 1
ATOM 868 C C . LEU A 1 115 ? 7.079 5.169 -5.1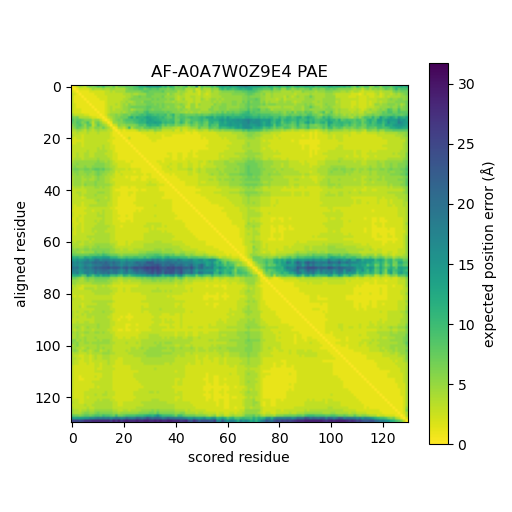01 1.00 97.12 115 LEU A C 1
ATOM 870 O O . LEU A 1 115 ? 7.790 4.487 -5.838 1.00 97.12 115 LEU A O 1
ATOM 874 N N . VAL A 1 116 ? 7.384 5.396 -3.820 1.00 96.81 116 VAL A N 1
ATOM 875 C CA . VAL A 1 116 ? 8.582 4.828 -3.180 1.00 96.81 116 VAL A CA 1
ATOM 876 C C . VAL A 1 116 ? 8.553 3.302 -3.244 1.00 96.81 116 VAL A C 1
ATOM 878 O O . VAL A 1 116 ? 9.555 2.691 -3.614 1.00 96.81 116 VAL A O 1
ATOM 881 N N . TYR A 1 117 ? 7.406 2.685 -2.951 1.00 96.25 117 TYR A N 1
ATOM 882 C CA . TYR A 1 117 ? 7.241 1.236 -3.048 1.00 96.25 117 TYR A CA 1
ATOM 883 C C . TYR A 1 117 ? 7.476 0.715 -4.476 1.00 96.25 117 TYR A C 1
ATOM 885 O O . TYR A 1 117 ? 8.300 -0.177 -4.674 1.00 96.25 117 TYR A O 1
ATOM 893 N N . GLY A 1 118 ? 6.821 1.292 -5.487 1.00 95.75 118 GLY A N 1
ATOM 894 C CA . GLY A 1 118 ? 6.938 0.823 -6.867 1.00 95.75 118 GLY A CA 1
ATOM 895 C C . GLY A 1 118 ? 8.336 1.017 -7.460 1.00 95.75 118 GLY A C 1
ATOM 896 O O . GLY A 1 118 ? 8.830 0.147 -8.179 1.00 95.75 118 GLY A O 1
ATOM 897 N N . LEU A 1 119 ? 9.019 2.112 -7.110 1.00 95.00 119 LEU A N 1
ATOM 898 C CA . LEU A 1 119 ? 10.424 2.320 -7.472 1.00 95.00 119 LEU A CA 1
ATOM 899 C C . LEU A 1 119 ? 11.346 1.310 -6.781 1.00 95.00 119 LEU A C 1
ATOM 901 O O . LEU A 1 119 ? 12.241 0.775 -7.432 1.00 95.00 119 LEU A O 1
ATOM 905 N N . ALA A 1 120 ? 11.115 1.013 -5.499 1.00 94.88 120 ALA A N 1
ATOM 906 C CA . ALA A 1 120 ? 11.895 0.021 -4.765 1.00 94.88 120 ALA A CA 1
ATOM 907 C C . ALA A 1 120 ? 11.721 -1.390 -5.348 1.00 94.88 120 ALA A C 1
ATOM 909 O O . ALA A 1 120 ? 12.712 -2.090 -5.542 1.00 94.88 120 ALA A O 1
ATOM 910 N N . VAL A 1 121 ? 10.493 -1.787 -5.697 1.00 94.69 121 VAL A N 1
ATOM 911 C CA . VAL A 1 121 ? 10.214 -3.070 -6.366 1.00 94.69 121 VAL A CA 1
ATOM 912 C C . VAL A 1 121 ? 10.916 -3.145 -7.722 1.00 94.69 121 VAL A C 1
ATOM 914 O O . VAL A 1 121 ? 11.580 -4.137 -8.018 1.00 94.69 121 VAL A O 1
ATOM 917 N N . ALA A 1 122 ? 10.825 -2.087 -8.532 1.00 92.81 122 ALA A N 1
ATOM 918 C CA . ALA A 1 122 ? 11.500 -2.042 -9.824 1.00 92.81 122 ALA A CA 1
ATOM 919 C C . ALA A 1 122 ? 13.028 -2.115 -9.687 1.00 92.81 122 ALA A C 1
ATOM 921 O O . ALA A 1 122 ? 13.670 -2.839 -10.444 1.00 92.81 122 ALA A O 1
ATOM 922 N N . ALA A 1 123 ? 13.607 -1.404 -8.717 1.00 92.44 123 ALA A N 1
ATOM 923 C CA . ALA A 1 123 ? 15.038 -1.447 -8.438 1.00 92.44 123 ALA A CA 1
ATOM 924 C C . ALA A 1 123 ? 15.486 -2.836 -7.958 1.00 92.44 123 ALA A C 1
ATOM 926 O O . ALA A 1 123 ? 16.494 -3.348 -8.439 1.00 92.44 123 ALA A O 1
ATOM 927 N N . ALA A 1 124 ? 14.719 -3.460 -7.059 1.00 92.56 124 ALA A N 1
ATOM 928 C CA . ALA A 1 124 ? 14.991 -4.807 -6.570 1.00 92.56 124 ALA A CA 1
ATOM 929 C C . ALA A 1 124 ? 14.953 -5.839 -7.704 1.00 92.56 124 ALA A C 1
ATOM 931 O O . ALA A 1 124 ? 15.851 -6.668 -7.794 1.00 92.56 124 ALA A O 1
ATOM 932 N N . TYR A 1 125 ? 13.966 -5.758 -8.601 1.00 91.00 125 TYR A N 1
ATOM 933 C CA . TYR A 1 125 ? 13.890 -6.635 -9.770 1.00 91.00 125 TYR A CA 1
ATOM 934 C C . TYR A 1 125 ? 15.102 -6.462 -10.695 1.00 91.00 125 TYR A C 1
ATOM 936 O O . TYR A 1 125 ? 15.744 -7.449 -11.039 1.00 91.00 125 TYR A O 1
ATOM 944 N N . SER A 1 126 ? 15.462 -5.220 -11.044 1.00 89.12 126 SER A N 1
ATOM 945 C CA . SER A 1 126 ? 16.630 -4.950 -11.897 1.00 89.12 126 SER A CA 1
ATOM 946 C C . SER A 1 126 ? 17.928 -5.487 -11.284 1.00 89.12 126 SER A C 1
ATOM 948 O O . SER A 1 126 ? 18.771 -6.032 -11.990 1.00 89.12 126 SER A O 1
ATOM 950 N N . ALA A 1 127 ? 18.080 -5.387 -9.958 1.00 89.94 127 ALA A N 1
ATOM 951 C CA . ALA A 1 127 ? 19.250 -5.897 -9.243 1.00 89.94 127 ALA A CA 1
ATOM 952 C C . ALA A 1 127 ? 19.391 -7.433 -9.290 1.00 89.94 127 ALA A C 1
ATOM 954 O O . ALA A 1 127 ? 20.478 -7.944 -9.030 1.00 89.94 127 ALA A O 1
ATOM 955 N N . L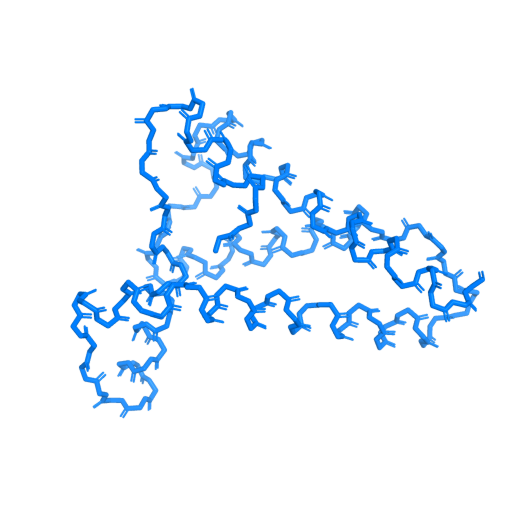EU A 1 128 ? 18.323 -8.169 -9.623 1.00 87.50 128 LEU A N 1
ATOM 956 C CA . LEU A 1 128 ? 18.335 -9.631 -9.733 1.00 87.50 128 LEU A CA 1
ATOM 957 C C . LEU A 1 128 ? 18.816 -10.154 -11.100 1.00 87.50 128 LEU A C 1
ATOM 959 O O . LEU A 1 128 ? 18.896 -11.370 -11.269 1.00 87.50 128 LEU A O 1
ATOM 963 N N . GLY A 1 129 ? 19.187 -9.284 -12.047 1.00 68.75 129 GLY A N 1
ATOM 964 C CA . GLY A 1 129 ? 19.910 -9.692 -13.260 1.00 68.75 129 GLY A CA 1
ATOM 965 C C . GLY A 1 129 ? 19.319 -9.222 -14.588 1.00 68.75 129 GLY A C 1
ATOM 966 O O . GLY A 1 129 ? 19.335 -9.993 -15.550 1.00 68.75 129 GLY A O 1
ATOM 967 N N . ASP A 1 130 ? 18.828 -7.980 -14.650 1.00 54.00 130 ASP A N 1
ATOM 968 C CA . ASP A 1 130 ? 18.735 -7.250 -15.926 1.00 54.00 130 ASP A CA 1
ATOM 969 C C . ASP A 1 130 ? 20.093 -6.640 -16.318 1.00 54.00 130 ASP A C 1
ATOM 971 O O . ASP A 1 130 ? 20.728 -5.979 -15.463 1.00 54.00 130 ASP A O 1
#

Mean predicted aligned error: 4.17 Å

Secondary structure (DSSP, 8-state):
--HHHHHHHHHTT-PPP-HHHHHHHHHHHHHH-----HHHHHHHHHHHHHHHHHHHHHHHHHHHHHSSS--TTTHHHHHHHHHHHHHHHHHHTTSS--GGGS-HHHHHHHHHHHHHHHHHHHHHHHHTT-

Radius of gyration: 16.06 Å; Cα contacts (8 Å, |Δi|>4): 108; chains: 1; bounding box: 37×34×44 Å